Protein AF-A0A1W1YGA4-F1 (afdb_monomer_lite)

Sequence (75 aa):
MSATAYEQGKLAFAHNHPMSSCEYPVGSSFRAEWMSGWTEARQADERKSHGEPPASLMKDAGRATHLGRSQAHES

Radius of gyration: 26.94 Å; chains: 1; bounding box: 29×32×88 Å

Structure (mmCIF, N/CA/C/O backbone):
data_AF-A0A1W1YGA4-F1
#
_entry.id   AF-A0A1W1YGA4-F1
#
loop_
_atom_site.group_PDB
_atom_site.id
_atom_site.type_symbol
_atom_site.label_atom_id
_atom_site.label_alt_id
_atom_site.label_comp_id
_atom_site.label_asym_id
_atom_site.label_entity_id
_atom_site.label_seq_id
_atom_site.pdbx_PDB_ins_code
_atom_site.Cartn_x
_atom_site.Cartn_y
_atom_site.Cartn_z
_atom_site.occupancy
_atom_site.B_iso_or_equiv
_atom_site.auth_seq_id
_atom_site.auth_comp_id
_atom_site.auth_asym_id
_atom_site.auth_atom_id
_atom_site.pdbx_PDB_model_num
ATOM 1 N N . MET A 1 1 ? 6.933 14.046 12.805 1.00 53.31 1 MET A N 1
ATOM 2 C CA . MET A 1 1 ? 5.614 13.723 12.220 1.00 53.31 1 MET A CA 1
ATOM 3 C C . MET A 1 1 ? 5.599 12.234 11.932 1.00 53.31 1 MET A C 1
ATOM 5 O O . MET A 1 1 ? 6.551 11.754 11.333 1.00 53.31 1 MET A O 1
ATOM 9 N N . SER A 1 2 ? 4.606 11.500 12.431 1.00 69.88 2 SER A N 1
ATOM 10 C CA . SER A 1 2 ? 4.418 10.085 12.092 1.00 69.88 2 SER A CA 1
ATOM 11 C C . SER A 1 2 ? 3.947 9.976 10.644 1.00 69.88 2 SER A C 1
ATOM 13 O O . SER A 1 2 ? 2.997 10.667 10.277 1.00 69.88 2 SER A O 1
ATOM 15 N N . ALA A 1 3 ? 4.593 9.127 9.843 1.00 80.75 3 ALA A N 1
ATOM 16 C CA . ALA A 1 3 ? 4.116 8.802 8.502 1.00 80.75 3 ALA A CA 1
ATOM 17 C C . ALA A 1 3 ? 2.684 8.251 8.583 1.00 80.75 3 ALA A C 1
ATOM 19 O O . ALA A 1 3 ? 2.381 7.451 9.476 1.00 80.75 3 ALA A O 1
ATOM 20 N N . THR A 1 4 ? 1.819 8.691 7.671 1.00 94.25 4 THR A N 1
ATOM 21 C CA . THR A 1 4 ? 0.446 8.177 7.548 1.00 94.25 4 THR A CA 1
ATOM 22 C C . THR A 1 4 ? 0.464 6.677 7.246 1.00 94.25 4 THR A C 1
ATOM 24 O O . THR A 1 4 ? 1.446 6.165 6.708 1.00 94.25 4 THR A O 1
ATOM 27 N N . ALA A 1 5 ? -0.614 5.949 7.553 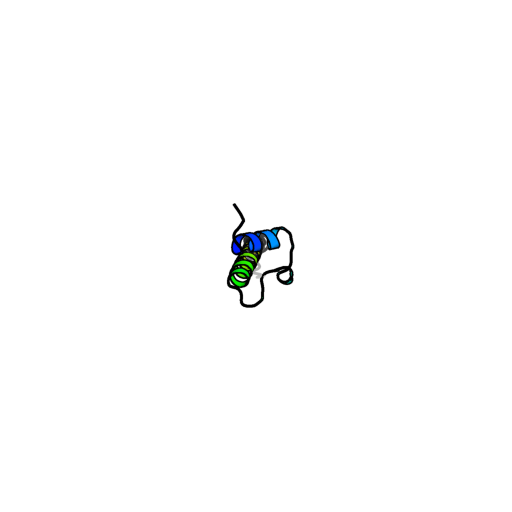1.00 95.50 5 ALA A N 1
ATOM 28 C CA . ALA A 1 5 ? -0.681 4.509 7.279 1.00 95.50 5 ALA A CA 1
ATOM 29 C C . ALA A 1 5 ? -0.420 4.204 5.791 1.00 95.50 5 ALA A C 1
ATOM 31 O O . ALA A 1 5 ? 0.310 3.272 5.459 1.00 95.50 5 ALA A O 1
ATOM 32 N N . TYR A 1 6 ? -0.923 5.058 4.900 1.00 96.56 6 TYR A N 1
ATOM 33 C CA . TYR A 1 6 ? -0.634 5.016 3.470 1.00 96.56 6 TYR A CA 1
ATOM 34 C C . TYR A 1 6 ? 0.864 5.180 3.139 1.00 96.56 6 TYR A C 1
ATOM 36 O O . TYR A 1 6 ? 1.429 4.385 2.384 1.00 96.56 6 TYR A O 1
ATOM 44 N N . GLU A 1 7 ? 1.550 6.165 3.726 1.00 96.44 7 GLU A N 1
ATOM 45 C CA . GLU A 1 7 ? 2.999 6.349 3.539 1.00 96.44 7 GLU A CA 1
ATOM 46 C C . GLU A 1 7 ? 3.815 5.188 4.109 1.00 96.44 7 GLU A C 1
ATOM 48 O O . GLU A 1 7 ? 4.790 4.762 3.489 1.00 96.44 7 GLU A O 1
ATOM 53 N N . GLN A 1 8 ? 3.390 4.629 5.242 1.00 95.88 8 GLN A N 1
ATOM 54 C CA . GLN A 1 8 ? 3.991 3.426 5.813 1.00 95.88 8 GLN A CA 1
ATOM 55 C C . GLN A 1 8 ? 3.845 2.219 4.880 1.00 95.88 8 GLN A C 1
ATOM 57 O O . GLN A 1 8 ? 4.781 1.435 4.758 1.00 95.88 8 GLN A O 1
ATOM 62 N N . GLY A 1 9 ? 2.714 2.089 4.180 1.00 96.50 9 GLY A N 1
ATOM 63 C CA . GLY A 1 9 ? 2.505 1.049 3.172 1.00 96.50 9 GLY A CA 1
ATOM 64 C C . GLY A 1 9 ? 3.477 1.159 1.998 1.00 96.50 9 GLY A C 1
ATOM 65 O O . GLY A 1 9 ? 4.098 0.169 1.607 1.00 96.50 9 GLY A O 1
ATOM 66 N N . LYS A 1 10 ? 3.677 2.378 1.480 1.00 96.69 10 LYS A N 1
ATOM 67 C CA . LYS A 1 10 ? 4.677 2.643 0.430 1.00 96.69 10 LYS A CA 1
ATOM 68 C C . LYS A 1 10 ? 6.094 2.315 0.901 1.00 96.69 10 LYS A C 1
ATOM 70 O O . LYS A 1 10 ? 6.858 1.689 0.168 1.00 96.69 10 LYS A O 1
ATOM 75 N N . LEU A 1 11 ? 6.436 2.721 2.126 1.00 95.88 11 LEU A N 1
ATOM 76 C CA . LEU A 1 11 ? 7.745 2.454 2.717 1.00 95.88 11 LEU A CA 1
ATOM 77 C C . LEU A 1 11 ? 7.972 0.949 2.903 1.00 95.88 11 LEU A C 1
ATOM 79 O O . LEU A 1 11 ? 9.031 0.441 2.555 1.00 95.88 11 LEU A O 1
ATOM 83 N N . ALA A 1 12 ? 6.966 0.215 3.375 1.00 96.06 12 ALA A N 1
ATOM 84 C CA . ALA A 1 12 ? 7.049 -1.230 3.539 1.00 96.06 12 ALA A CA 1
ATOM 85 C C . ALA A 1 12 ? 7.412 -1.939 2.225 1.00 96.06 12 ALA A C 1
ATOM 87 O O . ALA A 1 12 ? 8.316 -2.772 2.224 1.00 96.06 12 ALA A O 1
ATOM 88 N N . PHE A 1 13 ? 6.785 -1.563 1.103 1.00 96.50 13 PHE A N 1
ATOM 89 C CA . PHE A 1 13 ? 7.159 -2.096 -0.211 1.00 96.50 13 PHE A CA 1
ATOM 90 C C . PHE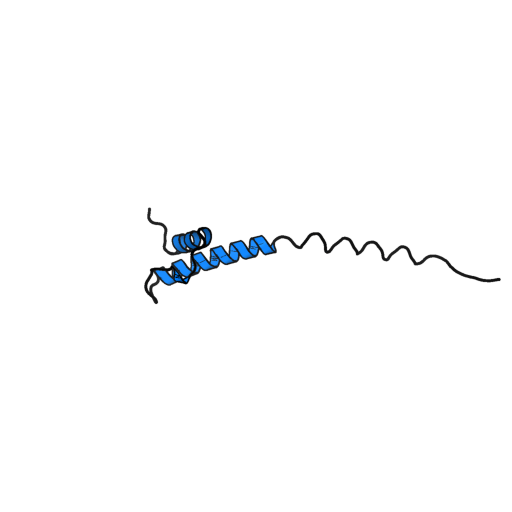 A 1 13 ? 8.617 -1.770 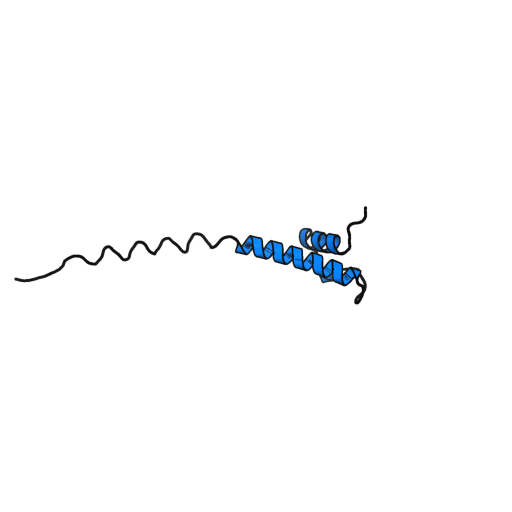-0.568 1.00 96.50 13 PHE A C 1
ATOM 92 O O 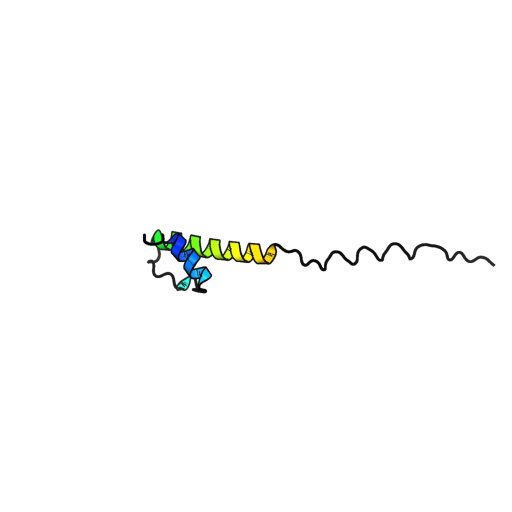. PHE A 1 13 ? 9.368 -2.669 -0.937 1.00 96.50 13 PHE A O 1
ATOM 99 N N . ALA A 1 14 ? 9.047 -0.517 -0.386 1.00 94.19 14 ALA A N 1
ATOM 100 C CA . ALA A 1 14 ? 10.424 -0.097 -0.670 1.00 94.19 14 ALA A CA 1
ATOM 101 C C . ALA A 1 14 ? 11.479 -0.868 0.150 1.00 94.19 14 ALA A C 1
ATOM 103 O O . ALA A 1 14 ? 12.604 -1.056 -0.306 1.00 94.19 14 ALA A O 1
ATOM 104 N N . HIS A 1 15 ? 11.107 -1.342 1.341 1.00 95.62 15 HIS A N 1
ATOM 105 C CA . HIS A 1 15 ? 11.945 -2.161 2.217 1.00 95.62 15 HIS A CA 1
ATOM 106 C C . HIS A 1 15 ? 11.740 -3.681 2.036 1.00 95.62 15 HIS A C 1
ATOM 108 O O . HIS A 1 15 ? 12.249 -4.460 2.837 1.00 95.62 15 HIS A O 1
ATOM 114 N N . ASN A 1 16 ? 11.040 -4.121 0.983 1.00 95.56 16 ASN A N 1
ATOM 115 C CA . ASN A 1 16 ? 10.730 -5.530 0.691 1.00 95.56 16 ASN A CA 1
ATOM 116 C C . ASN A 1 16 ? 9.893 -6.246 1.767 1.00 95.56 16 ASN A C 1
ATOM 118 O O . ASN A 1 16 ? 9.969 -7.467 1.918 1.00 95.56 16 ASN A O 1
ATOM 122 N N . HIS A 1 17 ? 9.057 -5.515 2.506 1.00 96.06 17 HIS A N 1
ATOM 123 C CA . HIS A 1 17 ? 8.095 -6.131 3.414 1.00 96.06 17 HIS A CA 1
ATOM 124 C C . HIS A 1 17 ? 6.831 -6.581 2.662 1.00 96.06 17 HIS A C 1
ATOM 126 O O . HIS A 1 17 ? 6.251 -5.798 1.897 1.00 96.06 17 HIS A O 1
ATOM 132 N N . PRO A 1 18 ? 6.360 -7.824 2.880 1.00 94.31 18 PRO A N 1
ATOM 133 C CA . PRO A 1 18 ? 5.136 -8.318 2.261 1.00 94.31 18 PRO A CA 1
ATOM 134 C C . PRO A 1 18 ? 3.888 -7.660 2.865 1.00 94.31 18 PRO A C 1
ATOM 136 O O . PRO A 1 18 ? 3.891 -7.189 4.001 1.00 94.31 18 PRO A O 1
ATOM 139 N N . MET A 1 19 ? 2.766 -7.716 2.140 1.00 89.25 19 MET A N 1
ATOM 140 C CA . MET A 1 19 ? 1.464 -7.221 2.620 1.00 89.25 19 MET A CA 1
ATOM 141 C C . MET A 1 19 ? 1.018 -7.831 3.960 1.00 89.25 19 MET A C 1
ATOM 143 O O . MET A 1 19 ? 0.303 -7.194 4.733 1.00 89.25 19 MET A O 1
ATOM 147 N N . SER A 1 20 ? 1.441 -9.064 4.250 1.00 93.06 20 SER A N 1
ATOM 148 C CA . SER A 1 20 ? 1.156 -9.750 5.513 1.00 93.06 20 SER A CA 1
ATOM 149 C C . SER A 1 20 ? 1.833 -9.107 6.726 1.00 93.06 20 SER A C 1
ATOM 151 O O . SER A 1 20 ? 1.399 -9.361 7.842 1.00 93.06 20 SER A O 1
ATOM 153 N N . SER A 1 21 ? 2.848 -8.259 6.529 1.00 93.81 21 SER A N 1
ATOM 154 C CA . SER A 1 21 ? 3.519 -7.511 7.602 1.00 93.81 21 SER A CA 1
ATOM 155 C C . SER A 1 21 ? 2.726 -6.296 8.092 1.00 93.81 21 SER A C 1
ATOM 157 O O . SER A 1 21 ? 3.188 -5.591 8.982 1.00 93.81 21 SER A O 1
ATOM 159 N N . CYS A 1 22 ? 1.542 -6.023 7.534 1.00 94.12 22 CYS A N 1
ATOM 160 C CA . CYS A 1 22 ? 0.672 -4.965 8.034 1.00 94.12 22 CYS A CA 1
ATOM 161 C C . CYS A 1 22 ? 0.128 -5.312 9.429 1.00 94.12 22 CYS A C 1
ATOM 163 O O . CYS A 1 22 ? -0.729 -6.192 9.556 1.00 94.12 22 CYS A O 1
ATOM 165 N N . GLU A 1 23 ? 0.578 -4.576 10.446 1.00 93.56 23 GLU A N 1
ATOM 166 C CA . GLU A 1 23 ? 0.185 -4.759 11.853 1.00 93.56 23 GLU A CA 1
ATOM 167 C C . GLU A 1 23 ? -1.192 -4.162 12.189 1.00 93.56 23 GLU A C 1
ATOM 169 O O . GLU A 1 23 ? -1.759 -4.442 13.245 1.00 93.56 23 GLU A O 1
ATOM 174 N N . TYR A 1 24 ? -1.768 -3.354 11.293 1.00 94.81 24 TYR A N 1
A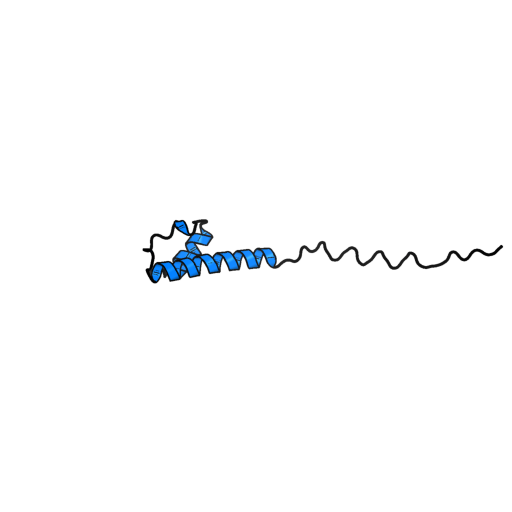TOM 175 C CA . TYR A 1 24 ? -3.087 -2.775 11.518 1.00 94.81 24 TYR A CA 1
ATOM 176 C C . TYR A 1 24 ? -4.184 -3.854 11.539 1.00 94.81 24 TYR A C 1
ATOM 178 O O . TYR A 1 24 ? -4.204 -4.722 10.651 1.00 94.81 24 TYR A O 1
ATOM 186 N N . PRO A 1 25 ? -5.146 -3.775 12.484 1.00 94.81 25 PRO A N 1
ATOM 187 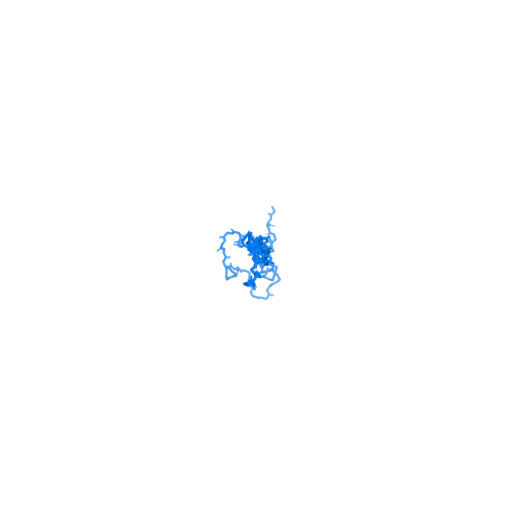C CA . PRO A 1 25 ? -6.239 -4.735 12.586 1.00 94.81 25 PRO A CA 1
ATOM 188 C C . PRO A 1 25 ? -7.033 -4.870 11.287 1.00 94.81 25 PRO A C 1
ATOM 190 O O . PRO A 1 25 ? -7.265 -3.891 10.566 1.00 94.81 25 PRO A O 1
ATOM 193 N N . VAL A 1 26 ? -7.493 -6.088 11.005 1.00 93.25 26 VAL A N 1
ATOM 194 C CA . VAL A 1 26 ? -8.393 -6.358 9.878 1.00 93.25 26 VAL A CA 1
ATOM 195 C C . VAL A 1 26 ? -9.678 -5.542 10.045 1.00 93.25 26 VAL A C 1
ATOM 197 O O . VAL A 1 26 ? -10.242 -5.483 11.132 1.00 93.25 26 VAL A O 1
ATOM 200 N N . GLY A 1 27 ? -10.113 -4.879 8.971 1.00 91.62 27 GLY A N 1
ATOM 201 C CA . GLY A 1 27 ? -11.287 -3.998 8.975 1.00 91.62 27 GLY A CA 1
ATOM 202 C C . GLY A 1 27 ? -11.025 -2.560 9.437 1.00 91.62 27 GLY A C 1
ATOM 203 O O . GLY A 1 27 ? -11.921 -1.730 9.334 1.00 91.62 27 GLY A O 1
ATOM 204 N N . SER A 1 28 ? -9.814 -2.229 9.901 1.00 95.44 28 SER A N 1
ATOM 205 C CA . SER A 1 28 ? -9.468 -0.840 10.228 1.00 95.44 28 SER A CA 1
ATOM 206 C C . SER A 1 28 ? -9.212 0.004 8.974 1.00 95.44 28 SER A C 1
ATOM 208 O O . SER A 1 28 ? -8.619 -0.470 7.999 1.00 95.44 28 SER A O 1
ATOM 210 N N . SER A 1 29 ? -9.588 1.286 9.023 1.00 95.81 29 SER A N 1
ATOM 211 C CA . SER A 1 29 ? -9.292 2.247 7.950 1.00 95.81 29 SER A CA 1
ATOM 212 C C . SER A 1 29 ? -7.786 2.388 7.709 1.00 95.81 29 SER A C 1
ATOM 214 O O . SER A 1 29 ? -7.352 2.462 6.565 1.00 95.81 29 SER A O 1
ATOM 216 N N . PHE A 1 30 ? -6.973 2.310 8.768 1.00 95.75 30 PHE A N 1
ATOM 217 C CA . PHE A 1 30 ? -5.513 2.340 8.657 1.00 95.75 30 PHE A CA 1
ATOM 218 C C . PHE A 1 30 ? -4.958 1.163 7.853 1.00 95.75 30 PHE A C 1
ATOM 220 O O . PHE A 1 30 ? -4.058 1.347 7.038 1.00 95.75 30 PHE A O 1
ATOM 227 N N . ARG A 1 31 ? -5.520 -0.044 8.014 1.00 96.31 31 ARG A N 1
ATOM 228 C CA . ARG A 1 31 ? -5.128 -1.193 7.190 1.00 96.31 31 ARG A CA 1
ATOM 229 C C . ARG A 1 31 ? -5.469 -0.957 5.722 1.00 96.31 31 ARG A C 1
ATOM 231 O O . ARG A 1 31 ? -4.655 -1.271 4.858 1.00 96.31 31 ARG A O 1
ATOM 238 N N . ALA A 1 32 ? -6.651 -0.411 5.434 1.00 96.38 32 ALA A N 1
ATOM 239 C CA . ALA A 1 32 ? -7.054 -0.095 4.065 1.00 96.38 32 ALA A CA 1
ATOM 240 C C . ALA A 1 32 ? -6.112 0.936 3.422 1.00 96.38 32 ALA A C 1
ATOM 242 O O . ALA A 1 32 ? -5.640 0.724 2.304 1.00 96.38 32 ALA A O 1
ATOM 243 N N . GLU A 1 33 ? -5.772 2.002 4.146 1.00 96.75 33 GLU A N 1
ATOM 244 C CA . GLU A 1 33 ? -4.804 3.009 3.700 1.00 96.75 33 GLU A CA 1
ATOM 245 C C . GLU A 1 33 ? -3.413 2.414 3.466 1.00 96.75 33 GLU A C 1
ATOM 247 O O . GLU A 1 33 ? -2.823 2.622 2.405 1.00 96.75 33 GLU A O 1
ATOM 252 N N . TRP A 1 34 ? -2.909 1.616 4.409 1.00 97.25 34 TRP A N 1
ATOM 253 C CA . TRP A 1 34 ? -1.608 0.958 4.295 1.00 97.25 34 TRP A CA 1
ATOM 254 C C . TRP A 1 34 ? -1.540 0.023 3.085 1.00 97.25 34 TRP A C 1
ATOM 256 O O . TRP A 1 34 ? -0.597 0.087 2.296 1.00 97.25 34 TRP A O 1
ATOM 266 N N . MET A 1 35 ? -2.569 -0.804 2.877 1.00 96.25 35 MET A N 1
ATOM 267 C CA . MET A 1 35 ? -2.641 -1.697 1.715 1.00 96.25 35 MET A CA 1
ATOM 268 C C . MET A 1 35 ? -2.723 -0.913 0.403 1.00 96.25 35 MET A C 1
ATOM 270 O O . MET A 1 35 ? -2.132 -1.332 -0.594 1.00 96.25 35 MET A O 1
ATOM 274 N N . SER A 1 36 ? -3.415 0.229 0.404 1.00 96.94 36 SER A N 1
ATOM 275 C CA . SER A 1 36 ? -3.518 1.105 -0.767 1.00 96.94 36 SER A CA 1
ATOM 276 C C . SER A 1 36 ? -2.151 1.683 -1.138 1.00 96.94 36 SER A C 1
ATOM 278 O O . SER A 1 36 ? -1.741 1.582 -2.292 1.00 96.94 36 SER A O 1
ATOM 280 N N . GLY A 1 37 ? -1.398 2.186 -0.153 1.00 96.50 37 GLY A N 1
ATOM 281 C CA . GLY A 1 37 ? -0.038 2.688 -0.360 1.00 96.50 37 GLY A CA 1
ATOM 282 C C . GLY A 1 37 ? 0.931 1.613 -0.849 1.00 96.50 37 GLY A C 1
ATOM 283 O O . GLY A 1 37 ? 1.650 1.827 -1.823 1.00 96.50 37 GLY A O 1
ATOM 284 N N . TRP A 1 38 ? 0.912 0.426 -0.234 1.00 97.19 38 TRP A N 1
ATOM 285 C CA . TRP A 1 38 ? 1.749 -0.700 -0.667 1.00 97.19 38 TRP A CA 1
ATOM 286 C C . TRP A 1 38 ? 1.453 -1.105 -2.119 1.00 97.19 38 TRP A C 1
ATOM 288 O O . TRP A 1 38 ? 2.366 -1.290 -2.924 1.00 97.19 38 TRP A O 1
ATOM 298 N N . THR A 1 39 ? 0.167 -1.197 -2.476 1.00 96.44 39 THR A N 1
ATOM 299 C CA . THR A 1 39 ? -0.269 -1.570 -3.831 1.00 96.44 39 THR A CA 1
ATOM 300 C C . THR A 1 39 ? 0.156 -0.532 -4.859 1.00 96.44 39 THR A C 1
ATOM 302 O O . THR A 1 39 ? 0.632 -0.890 -5.934 1.00 96.44 39 THR A O 1
ATOM 305 N N . GLU A 1 40 ? 0.014 0.753 -4.538 1.00 96.44 40 GLU A N 1
ATOM 306 C CA . GLU A 1 40 ? 0.427 1.826 -5.436 1.00 96.44 40 GLU A CA 1
ATOM 307 C C . GLU A 1 40 ? 1.936 1.798 -5.696 1.00 96.44 40 GLU A C 1
ATOM 309 O O . GLU A 1 40 ? 2.355 1.902 -6.851 1.00 96.44 40 GLU A O 1
ATOM 314 N N . ALA A 1 41 ? 2.745 1.599 -4.649 1.00 95.12 41 ALA A N 1
ATOM 315 C CA . ALA A 1 41 ? 4.196 1.487 -4.777 1.00 95.12 41 ALA A CA 1
ATOM 316 C C . ALA A 1 41 ? 4.594 0.314 -5.685 1.00 95.12 41 ALA A C 1
ATOM 318 O O . ALA A 1 41 ? 5.398 0.496 -6.600 1.00 95.12 41 ALA A O 1
ATOM 319 N N . ARG A 1 42 ? 3.960 -0.851 -5.506 1.00 94.69 42 ARG A N 1
ATOM 320 C CA . ARG A 1 42 ? 4.159 -2.012 -6.379 1.00 94.69 42 ARG A CA 1
ATOM 321 C C . ARG A 1 42 ? 3.806 -1.708 -7.833 1.00 94.69 42 ARG A C 1
ATOM 323 O O . ARG A 1 42 ? 4.597 -1.976 -8.728 1.00 94.69 42 ARG A O 1
ATOM 330 N N . GLN A 1 43 ? 2.630 -1.138 -8.084 1.00 93.94 43 GLN A N 1
ATOM 331 C CA . GLN A 1 43 ? 2.220 -0.809 -9.450 1.00 93.94 43 GLN A CA 1
ATOM 332 C C . GLN A 1 43 ? 3.141 0.238 -10.089 1.00 93.94 43 GLN A C 1
ATOM 334 O O . GLN A 1 43 ? 3.371 0.213 -11.295 1.00 93.94 43 GLN A O 1
ATOM 339 N N . ALA A 1 44 ? 3.647 1.194 -9.306 1.00 91.81 44 ALA A N 1
ATOM 340 C CA . ALA A 1 44 ? 4.616 2.169 -9.787 1.00 91.81 44 ALA A CA 1
ATOM 341 C C . ALA A 1 44 ? 5.937 1.503 -10.202 1.00 91.81 44 ALA A C 1
ATOM 343 O O . ALA A 1 44 ? 6.526 1.920 -11.197 1.00 91.81 44 ALA A O 1
ATOM 344 N N . ASP A 1 45 ? 6.370 0.467 -9.484 1.00 90.81 45 ASP A N 1
ATOM 345 C CA . ASP A 1 45 ? 7.548 -0.332 -9.829 1.00 90.81 45 ASP A CA 1
ATOM 346 C C . ASP A 1 45 ? 7.333 -1.179 -11.097 1.00 90.81 45 ASP A C 1
ATOM 348 O O . ASP A 1 45 ? 8.134 -1.120 -12.032 1.00 90.81 45 ASP A O 1
ATOM 352 N N . GLU A 1 46 ? 6.184 -1.855 -11.209 1.00 87.62 46 GLU A N 1
ATOM 353 C CA . GLU A 1 46 ? 5.798 -2.602 -12.416 1.00 87.62 46 GLU A CA 1
ATOM 354 C C . GLU A 1 46 ? 5.754 -1.680 -13.650 1.00 87.62 46 GLU A C 1
ATOM 356 O O . GLU A 1 46 ? 6.308 -2.002 -14.701 1.00 87.62 46 GLU A O 1
ATOM 361 N N . ARG A 1 47 ? 5.178 -0.476 -13.519 1.00 84.06 47 ARG A N 1
ATOM 362 C CA . ARG A 1 47 ? 5.151 0.527 -14.599 1.00 84.06 47 ARG A CA 1
ATOM 363 C C . ARG A 1 47 ? 6.547 0.983 -15.032 1.00 84.06 47 ARG A C 1
ATOM 365 O O . ARG A 1 47 ? 6.735 1.254 -16.214 1.00 84.06 47 ARG A O 1
ATOM 372 N N . LYS A 1 48 ? 7.520 1.059 -14.117 1.00 77.00 48 LYS A N 1
ATOM 373 C CA . LYS A 1 48 ? 8.919 1.360 -14.469 1.00 77.00 48 LYS A CA 1
ATOM 374 C C . LYS A 1 48 ? 9.556 0.215 -15.248 1.00 77.00 48 LYS A C 1
ATOM 376 O O . LYS A 1 48 ? 10.233 0.475 -16.236 1.00 77.00 48 LYS A O 1
ATOM 381 N N . SER A 1 49 ? 9.293 -1.030 -14.854 1.00 66.31 49 SER A N 1
ATOM 382 C CA . SER A 1 49 ? 9.804 -2.209 -15.568 1.00 66.31 49 SER A CA 1
ATOM 383 C C . SER A 1 49 ? 9.197 -2.384 -16.964 1.00 66.31 49 SER A C 1
ATOM 385 O O . SER A 1 49 ? 9.861 -2.885 -17.864 1.00 66.31 49 SER A O 1
ATOM 387 N N . HIS A 1 50 ? 7.956 -1.942 -17.175 1.00 62.62 50 HIS A N 1
ATOM 388 C CA . HIS A 1 50 ? 7.264 -2.032 -18.468 1.00 62.62 50 HIS A CA 1
ATOM 389 C C . HIS A 1 50 ? 7.397 -0.771 -19.351 1.00 62.62 50 HIS A C 1
ATOM 391 O O . HIS A 1 50 ? 6.776 -0.702 -20.411 1.00 62.62 50 HIS A O 1
ATOM 397 N N . GLY A 1 51 ? 8.190 0.222 -18.931 1.00 55.00 51 GLY A N 1
ATOM 398 C CA . GLY A 1 51 ? 8.367 1.504 -19.626 1.00 55.00 51 GLY A CA 1
ATOM 399 C C . GLY A 1 51 ? 9.372 1.501 -20.784 1.00 55.00 51 GLY A C 1
ATOM 400 O O . GLY A 1 51 ? 9.387 2.452 -21.562 1.00 55.00 51 GLY A O 1
ATOM 401 N N . GLU A 1 52 ? 10.174 0.448 -20.945 1.00 54.25 52 GLU A N 1
ATOM 402 C CA . GLU A 1 52 ? 10.970 0.233 -22.155 1.00 54.25 52 GLU A CA 1
ATOM 403 C C . GLU A 1 52 ? 10.355 -0.909 -22.974 1.00 54.25 52 GLU A C 1
ATOM 405 O O . GLU A 1 52 ? 10.373 -2.059 -22.525 1.00 54.25 52 GLU A O 1
ATOM 410 N N . PRO A 1 53 ? 9.840 -0.665 -24.198 1.00 58.47 53 PRO A N 1
ATOM 411 C CA . PRO A 1 53 ? 9.795 -1.755 -25.158 1.00 58.47 53 PRO A CA 1
ATOM 412 C C . PRO A 1 53 ? 11.240 -2.247 -25.330 1.00 58.47 53 PRO A C 1
ATOM 414 O O . PRO A 1 53 ? 12.133 -1.411 -25.494 1.00 58.47 53 PRO A O 1
ATOM 417 N N . PRO A 1 54 ? 11.519 -3.564 -25.303 1.00 56.94 54 PRO A N 1
ATOM 418 C CA . PRO A 1 54 ? 12.857 -4.041 -25.604 1.00 56.94 54 PRO A CA 1
ATOM 419 C C . PRO A 1 54 ? 13.243 -3.484 -26.975 1.00 56.94 54 PRO A C 1
ATOM 421 O O . PRO A 1 54 ? 12.630 -3.824 -27.989 1.00 56.94 54 PRO A O 1
ATOM 424 N N . ALA A 1 55 ? 14.271 -2.632 -27.013 1.00 57.47 55 ALA A N 1
ATOM 425 C CA . ALA A 1 55 ? 14.796 -1.973 -28.212 1.00 57.47 55 ALA A CA 1
ATOM 426 C C . ALA A 1 55 ? 15.331 -2.955 -29.288 1.00 57.47 55 ALA A C 1
ATOM 428 O O . ALA A 1 55 ? 16.002 -2.552 -30.236 1.00 57.47 55 ALA A O 1
ATOM 429 N N . SER A 1 56 ? 15.037 -4.252 -29.158 1.00 55.25 56 SER A N 1
ATOM 430 C CA . SER A 1 56 ? 15.397 -5.324 -30.086 1.00 55.25 56 SER A CA 1
ATOM 431 C C . SER A 1 56 ? 14.281 -5.752 -31.047 1.00 55.25 56 SER A C 1
ATOM 433 O O . SER A 1 56 ? 14.550 -6.598 -31.888 1.00 55.25 56 SER A O 1
ATOM 435 N N . LEU A 1 57 ? 13.069 -5.176 -31.012 1.00 59.47 57 LEU A N 1
ATOM 436 C CA . LEU A 1 57 ? 11.995 -5.565 -31.954 1.00 59.47 57 LEU A CA 1
ATOM 437 C C . LEU A 1 57 ? 11.792 -4.614 -33.155 1.00 59.47 57 LEU A C 1
ATOM 439 O O . LEU A 1 57 ? 10.762 -4.661 -33.819 1.00 59.47 57 LEU A O 1
ATOM 443 N N . MET A 1 58 ? 12.768 -3.753 -33.465 1.00 60.00 58 MET A N 1
ATOM 444 C CA . MET A 1 58 ? 12.739 -2.861 -34.640 1.00 60.00 58 MET A CA 1
ATOM 445 C C . MET A 1 58 ? 14.094 -2.804 -35.373 1.00 60.00 58 MET A C 1
ATOM 447 O O . MET A 1 58 ? 14.578 -1.729 -35.718 1.00 60.00 58 MET A O 1
ATOM 451 N N . LYS A 1 59 ? 14.745 -3.949 -35.623 1.00 55.81 59 LYS A N 1
ATOM 452 C CA . LYS A 1 59 ? 15.907 -3.998 -36.542 1.00 55.81 59 LYS A CA 1
ATOM 453 C C . LYS A 1 59 ? 15.784 -4.962 -37.725 1.00 55.81 59 LYS A C 1
ATOM 455 O O . LYS A 1 59 ? 16.559 -4.824 -38.665 1.00 55.81 59 LYS A O 1
ATOM 460 N N . ASP A 1 60 ? 14.761 -5.816 -37.778 1.00 55.56 60 ASP A N 1
ATOM 461 C CA . ASP A 1 60 ? 14.611 -6.800 -38.868 1.00 55.56 60 ASP A CA 1
ATOM 462 C C . ASP A 1 60 ? 13.597 -6.426 -39.966 1.00 55.56 60 ASP A C 1
ATOM 464 O O . ASP A 1 60 ? 13.366 -7.199 -40.892 1.00 55.56 60 ASP A O 1
ATOM 468 N N . ALA A 1 61 ? 13.045 -5.209 -39.954 1.00 53.66 61 ALA A N 1
ATOM 469 C CA . ALA A 1 61 ? 12.170 -4.720 -41.030 1.00 53.66 61 ALA A CA 1
ATOM 470 C C . ALA A 1 61 ? 12.931 -4.075 -42.215 1.00 53.66 61 ALA A C 1
ATOM 472 O O . ALA A 1 61 ? 12.323 -3.437 -43.070 1.00 53.66 61 ALA A O 1
ATOM 473 N N . GLY A 1 62 ? 14.264 -4.214 -42.272 1.00 51.69 62 GLY A N 1
ATOM 474 C CA . GLY A 1 62 ? 15.119 -3.609 -43.306 1.00 51.69 62 GLY A CA 1
ATOM 475 C C . GLY A 1 62 ? 15.676 -4.573 -44.363 1.00 51.69 62 GLY A C 1
ATOM 476 O O . GLY A 1 62 ? 16.366 -4.126 -45.275 1.00 51.69 62 GLY A O 1
ATOM 477 N N . ARG A 1 63 ? 15.414 -5.887 -44.269 1.00 49.38 63 ARG A N 1
ATOM 478 C CA . ARG A 1 63 ? 16.042 -6.913 -45.133 1.00 49.38 63 ARG A CA 1
ATOM 479 C C . ARG A 1 63 ? 15.073 -7.610 -46.101 1.00 49.38 63 ARG A C 1
ATOM 481 O O . ARG A 1 63 ? 15.333 -8.729 -46.524 1.00 49.38 63 ARG A O 1
ATOM 488 N N . ALA A 1 64 ? 13.958 -6.975 -46.463 1.00 51.69 64 ALA A N 1
ATOM 489 C CA . ALA A 1 64 ? 12.976 -7.552 -47.394 1.00 51.69 64 ALA A CA 1
ATOM 490 C C . ALA A 1 64 ? 12.833 -6.790 -48.728 1.00 51.69 64 ALA A C 1
ATOM 492 O O . ALA A 1 64 ? 11.980 -7.137 -49.536 1.00 51.69 64 ALA A O 1
ATOM 493 N N . THR A 1 65 ? 13.664 -5.777 -49.003 1.00 53.03 65 THR A N 1
ATOM 494 C CA . THR A 1 65 ? 13.534 -4.928 -50.208 1.00 53.03 65 THR A CA 1
ATOM 495 C C . THR A 1 65 ? 14.645 -5.095 -51.253 1.00 53.03 65 THR A C 1
ATOM 497 O O . THR A 1 65 ? 14.631 -4.388 -52.255 1.00 53.03 65 THR A O 1
ATOM 500 N N . HIS A 1 66 ? 15.578 -6.047 -51.097 1.00 54.19 66 HIS A N 1
ATOM 501 C CA . HIS A 1 66 ? 16.696 -6.228 -52.046 1.00 54.19 66 HIS A CA 1
ATOM 502 C C . HIS A 1 66 ? 16.787 -7.616 -52.713 1.00 54.19 66 HIS A C 1
ATOM 504 O O . HIS A 1 66 ? 17.870 -8.054 -53.081 1.00 54.19 66 HIS A O 1
ATOM 510 N N . LEU A 1 67 ? 15.671 -8.328 -52.898 1.00 56.94 67 LEU A N 1
ATOM 511 C CA . LEU A 1 67 ? 15.653 -9.604 -53.644 1.00 56.94 67 LEU A CA 1
ATOM 512 C C . LEU A 1 67 ? 14.624 -9.630 -54.786 1.00 56.94 67 LEU A C 1
ATOM 514 O O . LEU A 1 67 ? 14.094 -10.676 -55.137 1.00 56.94 67 LEU A O 1
ATOM 518 N N . GLY A 1 68 ? 14.345 -8.470 -55.386 1.00 52.94 68 GLY A N 1
ATOM 519 C CA . GLY A 1 68 ? 13.316 -8.321 -56.420 1.00 52.94 68 GLY A CA 1
ATOM 520 C C . GLY A 1 68 ? 13.789 -7.738 -57.751 1.00 52.94 68 GLY A C 1
ATOM 521 O O . GLY A 1 68 ? 12.986 -7.088 -58.413 1.00 52.94 68 GLY A O 1
ATOM 522 N N . ARG A 1 69 ? 15.061 -7.891 -58.160 1.00 52.50 69 ARG A N 1
ATOM 523 C CA . ARG A 1 69 ? 15.505 -7.387 -59.474 1.00 52.50 69 ARG A CA 1
ATOM 524 C C . ARG A 1 69 ? 16.396 -8.371 -60.242 1.00 52.50 69 ARG A C 1
ATOM 526 O O . ARG A 1 69 ? 17.592 -8.464 -59.998 1.00 52.50 69 ARG A O 1
ATOM 533 N N . SER A 1 70 ? 15.754 -9.005 -61.226 1.00 50.78 70 SER A N 1
ATOM 534 C CA . SER A 1 70 ? 16.306 -9.466 -62.509 1.00 50.78 70 SER A CA 1
ATOM 535 C C . SER A 1 70 ? 17.078 -10.793 -62.551 1.00 50.78 70 SER A C 1
ATOM 537 O O . SER A 1 70 ? 18.297 -10.818 -62.667 1.00 50.78 70 SER A O 1
ATOM 539 N N . GLN A 1 71 ? 16.332 -11.894 -62.668 1.00 54.06 71 GLN A N 1
ATOM 540 C CA . GLN A 1 71 ? 16.652 -12.921 -63.666 1.00 54.06 71 GLN A CA 1
ATOM 541 C C . GLN A 1 71 ? 15.454 -13.050 -64.611 1.00 54.06 71 GLN A C 1
ATOM 543 O O . GLN A 1 71 ? 14.451 -13.668 -64.272 1.00 54.06 71 GLN A O 1
ATOM 548 N N . ALA A 1 72 ? 15.556 -12.419 -65.779 1.00 55.00 72 ALA A N 1
ATOM 549 C CA . ALA A 1 72 ? 14.801 -12.824 -66.954 1.00 55.00 72 ALA A CA 1
ATOM 550 C C . ALA A 1 72 ? 15.813 -13.483 -67.893 1.00 55.00 72 ALA A C 1
ATOM 552 O O . ALA A 1 72 ? 16.839 -12.895 -68.234 1.00 55.00 72 ALA A O 1
ATOM 553 N N . HIS A 1 73 ? 15.544 -14.749 -68.170 1.00 45.97 73 HIS A N 1
ATOM 554 C CA . HIS A 1 73 ? 16.280 -15.660 -69.022 1.00 45.97 73 HIS A CA 1
ATOM 555 C C . HIS A 1 73 ? 15.543 -15.703 -70.358 1.00 45.97 73 HIS A C 1
ATOM 557 O O . HIS A 1 73 ? 14.370 -16.064 -70.371 1.00 45.97 73 HIS A O 1
ATOM 563 N N . GLU A 1 74 ? 16.212 -15.387 -71.459 1.00 45.03 74 GLU A N 1
ATOM 564 C CA . GLU A 1 74 ? 15.805 -15.855 -72.783 1.00 45.03 74 GLU A CA 1
ATOM 565 C C . GLU A 1 74 ? 17.053 -16.050 -73.653 1.00 45.03 74 GLU A C 1
ATOM 567 O O . GLU A 1 74 ? 18.020 -15.292 -73.548 1.00 45.03 74 GLU A O 1
ATOM 572 N N . SER A 1 75 ? 17.052 -17.181 -74.364 1.00 54.19 75 SER A N 1
ATOM 573 C CA . SER A 1 75 ? 18.137 -17.744 -75.181 1.00 54.19 75 SER A CA 1
ATOM 574 C C . SER A 1 75 ? 18.143 -17.196 -76.600 1.00 54.19 75 SER A C 1
ATOM 576 O O . SER A 1 75 ? 17.053 -16.811 -77.076 1.00 54.19 75 SER A O 1
#

pLDDT: mean 79.0, std 19.42, range [45.03, 97.25]

Secondary structure (DSSP, 8-state):
-PPPHHHHHHHHHHTT--GGG--SPTT-HHHHHHHHHHHHHHHHHHHHHTSS--TTSSSSTTSSSSS-S------

Foldseek 3Di:
DDDQLLRQLLVCLVVVHDLVPPPDDPPDPSNVSSVNNVVVNVVVVVCVVVVDDPPPPPDPPPPPPPPPDDDDDDD

Organism: NCBI:txid937218

InterPro domains:
  IPR023200 Ribosome modulation factor domain superfamily [G3DSA:1.10.10.620] (1-51)